Protein AF-A0A816HJ90-F1 (afdb_monomer)

Solvent-accessible surface area (backbone atoms only — not comparable to full-atom values): 6842 Å² total; per-residue (Å²): 134,90,74,70,50,72,50,72,45,97,83,76,44,80,47,73,50,71,81,79,84,54,66,70,62,54,48,50,60,51,47,60,64,55,50,59,77,73,53,69,59,94,80,76,65,78,58,89,47,51,41,59,65,42,47,74,70,60,66,25,78,50,75,45,79,45,76,78,52,97,92,40,76,42,84,45,68,47,78,59,67,50,96,68,54,76,91,33,49,48,77,50,77,55,98,91,40,82,46,78,46,80,59,134

pLDDT: mean 73.76, std 15.74, range [41.91, 93.0]

Radius of gyration: 23.58 Å; Cα contacts (8 Å, |Δi|>4): 97; chains: 1; bounding box: 62×27×44 Å

Secondary structure (DSSP, 8-state):
----EEEE-TTS-EEEE-----HHHHHHHHHHHHHTTTSPPTTSS--TTB-HHHHHTT-SS--EEEEEETTEEEEE----BSS--GGGEEEEEETTEEEEEE--

Foldseek 3Di:
DFDWDWDADPVRDIDIDGDDDDVVVVVVVVVVVVVVVVDDPVPPDDDPFFDCPCVVVVNFPDWDWDDPPPRDIDTDGDGDTHPADPVQWDWDADPNDIDIDGHD

Nearest PDB structures (foldseek):
  5l6l-assembly1_A  TM=4.526E-01  e=3.063E+00  Caulobacter vibrioides CB15
  3q9q-assembly2_B  TM=4.928E-01  e=5.808E+00  Homo sapiens
  4m5t-assembly3_A  TM=3.818E-01  e=9.804E+00  Homo sapiens

Mean predicted aligned error: 16.43 Å

Sequence (104 aa):
INQLTSYVTPNNILAIEVPIRNQEAEHRLTEDKKEDQCLAQFGHYCDPFFEYIGFLSGLDFQPHIVDEGNNQKQLEMSIGVKHYTPQKVKVSMKNNELIVQGEH

Structure (mmCIF, N/CA/C/O backbone):
data_AF-A0A816HJ90-F1
#
_entry.id   AF-A0A816HJ90-F1
#
loop_
_atom_site.group_PDB
_atom_site.id
_atom_site.type_symbol
_atom_site.label_atom_id
_atom_site.label_alt_id
_atom_site.label_comp_id
_atom_site.label_asym_id
_atom_site.label_entity_id
_atom_site.label_seq_id
_atom_site.pdbx_PDB_ins_code
_atom_site.Cartn_x
_atom_site.Cartn_y
_atom_site.Cartn_z
_atom_site.occupancy
_atom_site.B_iso_or_equiv
_atom_site.auth_seq_id
_atom_site.auth_comp_id
_atom_site.auth_asym_id
_atom_site.auth_atom_id
_atom_site.pdbx_PDB_model_num
ATOM 1 N N . ILE A 1 1 ? -38.324 9.337 -2.368 1.00 47.19 1 ILE A N 1
ATOM 2 C CA . ILE A 1 1 ? -39.460 9.193 -1.425 1.00 47.19 1 ILE A CA 1
ATOM 3 C C . ILE A 1 1 ? -38.852 8.907 -0.053 1.00 47.19 1 ILE A C 1
ATOM 5 O O . ILE A 1 1 ? -38.110 7.942 0.060 1.00 47.19 1 ILE A O 1
ATOM 9 N N . ASN A 1 2 ? -39.022 9.806 0.923 1.00 56.12 2 ASN A N 1
ATOM 10 C CA . ASN A 1 2 ? -38.460 9.670 2.274 1.00 56.12 2 ASN A CA 1
ATOM 11 C C . ASN A 1 2 ? -39.439 8.851 3.121 1.00 56.12 2 ASN A C 1
ATOM 13 O O . ASN A 1 2 ? -40.424 9.401 3.603 1.00 56.12 2 ASN A O 1
ATOM 17 N N . GLN A 1 3 ? -39.215 7.543 3.243 1.00 61.19 3 GLN A N 1
ATOM 18 C CA . GLN A 1 3 ? -40.001 6.713 4.155 1.00 61.19 3 GLN A CA 1
ATOM 19 C C . GLN A 1 3 ? -39.420 6.838 5.563 1.00 61.19 3 GLN A C 1
ATOM 21 O O . GLN A 1 3 ? -38.274 6.474 5.806 1.00 61.19 3 GLN A O 1
ATOM 26 N N . LEU A 1 4 ? -40.218 7.422 6.452 1.00 68.38 4 LEU A N 1
ATOM 27 C CA . LEU A 1 4 ? -39.993 7.476 7.889 1.00 68.38 4 LEU A CA 1
ATOM 28 C C . LEU A 1 4 ? -40.810 6.338 8.502 1.00 68.38 4 LEU A C 1
ATOM 30 O O . LEU A 1 4 ? -42.004 6.236 8.213 1.00 68.38 4 LEU A O 1
ATOM 34 N N . THR A 1 5 ? -40.184 5.498 9.319 1.00 81.19 5 THR A N 1
ATOM 35 C CA . THR A 1 5 ? -40.860 4.358 9.953 1.00 81.19 5 THR A CA 1
ATOM 36 C C . THR A 1 5 ? -40.914 4.589 11.453 1.00 81.19 5 THR A C 1
ATOM 38 O O . THR A 1 5 ? -39.9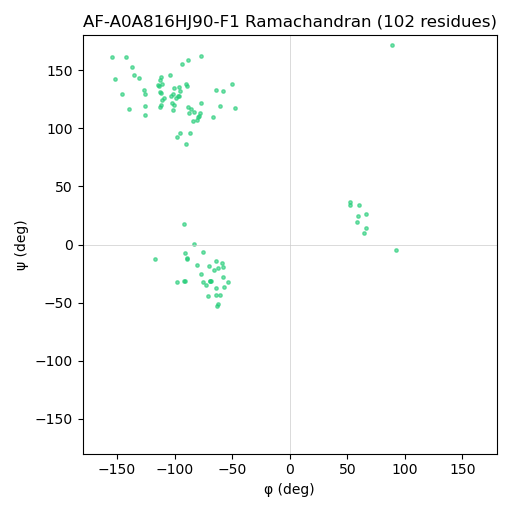28 5.012 12.051 1.00 81.19 5 THR A O 1
ATOM 41 N N . SER A 1 6 ? -42.055 4.320 12.084 1.00 83.94 6 SER A N 1
ATOM 42 C CA . SER A 1 6 ? -42.171 4.348 13.542 1.00 83.94 6 SER A CA 1
ATOM 43 C C . SER A 1 6 ? -42.933 3.137 14.068 1.00 83.94 6 SER A C 1
ATOM 45 O O . SER A 1 6 ? -43.844 2.627 13.416 1.00 83.94 6 SER A O 1
ATOM 47 N N . TYR A 1 7 ? -42.535 2.659 15.247 1.00 89.19 7 TYR A N 1
ATOM 48 C CA . TYR A 1 7 ? -43.166 1.536 15.941 1.00 89.19 7 TYR A CA 1
ATOM 49 C C . TYR A 1 7 ? -42.944 1.621 17.455 1.00 89.19 7 TYR A C 1
ATOM 51 O O . TYR A 1 7 ? -42.056 2.320 17.935 1.00 89.19 7 TYR A O 1
ATOM 59 N N . VAL A 1 8 ? -43.766 0.905 18.223 1.00 86.31 8 VAL A N 1
ATOM 60 C CA . VAL A 1 8 ? -43.659 0.831 19.687 1.00 86.31 8 VAL A CA 1
ATOM 61 C C . VAL A 1 8 ? -43.029 -0.505 20.068 1.00 86.31 8 VAL A C 1
ATOM 63 O O . VAL A 1 8 ? -43.477 -1.557 19.616 1.00 86.31 8 VAL A O 1
ATOM 66 N N . THR A 1 9 ? -41.973 -0.473 20.877 1.00 87.12 9 THR A N 1
ATOM 67 C CA . THR A 1 9 ? -41.282 -1.682 21.341 1.00 87.12 9 THR A CA 1
ATOM 68 C C . THR A 1 9 ? -42.067 -2.383 22.458 1.00 87.12 9 THR A C 1
ATOM 70 O O . THR A 1 9 ? -42.889 -1.747 23.123 1.00 87.12 9 THR A O 1
ATOM 73 N N . PRO A 1 10 ? -41.781 -3.666 22.756 1.00 91.62 10 PRO A N 1
ATOM 74 C CA . PRO A 1 10 ? -42.408 -4.380 23.876 1.00 91.62 10 PRO A CA 1
ATOM 75 C C . PRO A 1 10 ? -42.198 -3.730 25.254 1.00 91.62 10 PRO A C 1
ATOM 77 O O . PRO A 1 10 ? -42.964 -3.990 26.176 1.00 91.62 10 PRO A O 1
ATOM 80 N N . ASN A 1 11 ? -41.195 -2.857 25.390 1.00 89.81 11 ASN A N 1
ATOM 81 C CA . ASN A 1 11 ? -40.926 -2.094 26.612 1.00 89.81 11 ASN A CA 1
ATOM 82 C C . ASN A 1 11 ? -41.626 -0.720 26.619 1.00 89.81 11 ASN A C 1
ATOM 84 O O . ASN A 1 11 ? -41.239 0.160 27.383 1.00 89.81 11 ASN A O 1
ATOM 88 N N . ASN A 1 12 ? -42.637 -0.523 25.765 1.00 82.81 12 ASN A N 1
ATOM 89 C CA . ASN A 1 12 ? -43.407 0.716 25.616 1.00 82.81 12 ASN A CA 1
ATOM 90 C C . ASN A 1 12 ? -42.569 1.943 25.218 1.00 82.81 12 ASN A C 1
ATOM 92 O O . ASN A 1 12 ? -42.871 3.067 25.614 1.00 82.81 12 ASN A O 1
ATOM 96 N N . ILE A 1 13 ? -41.522 1.745 24.414 1.00 85.94 13 ILE A N 1
ATOM 97 C CA . ILE A 1 13 ? -40.713 2.843 23.868 1.00 85.94 13 ILE A CA 1
ATOM 98 C C . ILE A 1 13 ? -41.139 3.090 22.422 1.00 85.94 13 ILE A C 1
ATOM 100 O O . ILE A 1 13 ? -41.178 2.151 21.629 1.00 85.94 13 ILE A O 1
ATOM 104 N N . LEU A 1 14 ? -41.427 4.343 22.063 1.00 84.12 14 LEU A N 1
ATOM 105 C CA . LEU A 1 14 ? -41.652 4.738 20.673 1.00 84.12 14 LEU A CA 1
ATOM 106 C C . LEU A 1 14 ? -40.303 4.863 19.952 1.00 84.12 14 LEU A C 1
ATOM 108 O O . LEU A 1 14 ? -39.511 5.751 20.263 1.00 84.12 14 LEU A O 1
ATOM 112 N N . ALA A 1 15 ? -40.058 3.980 18.989 1.00 71.50 15 ALA A N 1
ATOM 113 C CA . ALA A 1 15 ? -38.916 4.036 18.090 1.00 71.50 15 ALA A CA 1
ATOM 114 C C . ALA A 1 15 ? -39.321 4.737 16.788 1.00 71.50 15 ALA A C 1
ATOM 116 O O . ALA A 1 15 ? -40.360 4.433 16.199 1.00 71.50 15 ALA A O 1
ATOM 117 N N . ILE A 1 16 ? -38.498 5.689 16.348 1.00 83.62 16 ILE A N 1
ATOM 118 C CA . ILE A 1 16 ? -38.659 6.401 15.079 1.00 83.62 16 ILE A CA 1
ATOM 119 C C . ILE A 1 16 ? -37.351 6.251 14.312 1.00 83.62 16 ILE A C 1
ATOM 121 O O . ILE A 1 16 ? -36.300 6.694 14.771 1.00 83.62 16 ILE A O 1
ATOM 125 N N . GLU A 1 17 ? -37.426 5.631 13.145 1.00 73.69 17 GLU A N 1
ATOM 126 C CA . GLU A 1 17 ? -36.297 5.415 12.254 1.00 73.69 17 GLU A CA 1
ATOM 127 C C . GLU A 1 17 ? -36.350 6.446 11.128 1.00 73.69 17 GLU A C 1
ATOM 129 O O . GLU A 1 17 ? -37.286 6.490 10.322 1.00 73.69 17 GLU A O 1
ATOM 134 N N . VAL A 1 18 ? -35.329 7.304 11.096 1.00 78.38 18 VAL A N 1
ATOM 135 C CA . VAL A 1 18 ? -35.173 8.348 10.084 1.00 78.38 18 VAL A CA 1
ATOM 136 C C . VAL A 1 18 ? -33.960 8.005 9.228 1.00 78.38 18 VAL A C 1
ATOM 138 O O . VAL A 1 18 ? -32.850 7.953 9.760 1.00 78.38 18 VAL A O 1
ATOM 141 N N . PRO A 1 19 ? -34.124 7.790 7.912 1.00 66.38 19 PRO A N 1
ATOM 142 C CA . PRO A 1 19 ? -32.985 7.562 7.039 1.00 66.38 19 PRO A CA 1
ATOM 143 C C . PRO A 1 19 ? -32.149 8.845 6.952 1.00 66.38 19 PRO A C 1
ATOM 145 O O . PRO A 1 19 ? -32.572 9.840 6.359 1.00 66.38 19 PRO A O 1
ATOM 148 N N . ILE A 1 20 ? -30.956 8.824 7.545 1.00 67.25 20 ILE A N 1
ATOM 149 C CA . ILE A 1 20 ? -29.985 9.913 7.433 1.00 67.25 20 ILE A CA 1
ATOM 150 C C . ILE A 1 20 ? -29.279 9.757 6.087 1.00 67.25 20 ILE A C 1
ATOM 152 O O . ILE A 1 20 ? -28.500 8.826 5.885 1.00 67.25 20 ILE A O 1
ATOM 156 N N . ARG A 1 21 ? -29.563 10.661 5.147 1.00 63.12 21 ARG A N 1
ATOM 157 C CA . ARG A 1 21 ? -28.821 10.726 3.884 1.00 63.12 21 ARG A CA 1
ATOM 158 C C . ARG A 1 21 ? -27.497 11.420 4.129 1.00 63.12 21 ARG A C 1
ATOM 160 O O . ARG A 1 21 ? -27.464 12.617 4.400 1.00 63.12 21 ARG A O 1
ATOM 167 N N . ASN A 1 22 ? -26.423 10.652 4.037 1.00 55.56 22 ASN A N 1
ATOM 168 C CA . ASN A 1 22 ? -25.075 11.153 4.201 1.00 55.56 22 ASN A CA 1
ATOM 169 C C . ASN A 1 22 ? -24.509 11.476 2.811 1.00 55.56 22 ASN A C 1
ATOM 171 O O . ASN A 1 22 ? -24.049 10.579 2.107 1.00 55.56 22 ASN A O 1
ATOM 175 N N . GLN A 1 23 ? -24.591 12.743 2.388 1.00 56.34 23 GLN A N 1
ATOM 176 C CA . GLN A 1 23 ? -24.106 13.170 1.065 1.00 56.34 23 GLN A CA 1
ATOM 177 C C . GLN A 1 23 ? -22.611 12.865 0.869 1.00 56.34 23 GLN A C 1
ATOM 179 O O . GLN A 1 23 ? -22.185 12.591 -0.248 1.00 56.34 23 GLN A O 1
ATOM 184 N N . GLU A 1 24 ? -21.828 12.823 1.950 1.00 53.56 24 GLU A N 1
ATOM 185 C CA . GLU A 1 24 ? -20.407 12.455 1.926 1.00 53.56 24 GLU A CA 1
ATOM 186 C C . GLU A 1 24 ? -20.181 10.964 1.614 1.00 53.56 24 GLU A C 1
ATOM 188 O O . GLU A 1 24 ? -19.203 10.613 0.957 1.00 53.56 24 GLU A O 1
ATOM 193 N N . ALA A 1 25 ? -21.101 10.078 2.017 1.00 53.97 25 ALA A N 1
ATOM 194 C CA . ALA A 1 25 ? -21.043 8.657 1.663 1.00 53.97 25 ALA A CA 1
ATOM 195 C C . ALA A 1 25 ? -21.456 8.414 0.200 1.00 53.97 25 ALA A C 1
ATOM 197 O O . ALA A 1 25 ? -20.918 7.523 -0.456 1.00 53.97 25 ALA A O 1
ATOM 198 N N . GLU A 1 26 ? -22.371 9.231 -0.332 1.00 49.81 26 GLU A N 1
ATOM 199 C CA . GLU A 1 26 ? -22.742 9.210 -1.753 1.00 49.81 26 GLU A CA 1
ATOM 200 C C . GLU A 1 26 ? -21.639 9.813 -2.643 1.00 49.81 26 GLU A C 1
ATOM 202 O O . GLU A 1 26 ? -21.394 9.295 -3.733 1.00 49.81 26 GLU A O 1
ATOM 207 N N . HIS A 1 27 ? -20.911 10.838 -2.175 1.00 47.28 27 HIS A N 1
ATOM 208 C CA . HIS A 1 27 ? -19.748 11.384 -2.888 1.00 47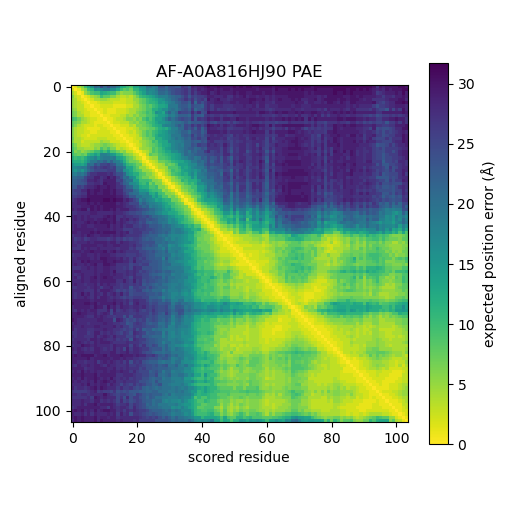.28 27 HIS A CA 1
ATOM 209 C C . HIS A 1 27 ? -18.613 10.358 -3.007 1.00 47.28 27 HIS A C 1
ATOM 211 O O . HIS A 1 27 ? -18.101 10.166 -4.107 1.00 47.28 27 HIS A O 1
ATOM 217 N N . ARG A 1 28 ? -18.307 9.615 -1.932 1.00 48.72 28 ARG A N 1
ATOM 218 C CA . ARG A 1 28 ? -17.302 8.533 -1.958 1.00 48.72 28 ARG A CA 1
ATOM 219 C C . ARG A 1 28 ? -17.656 7.423 -2.951 1.00 48.72 28 ARG A C 1
ATOM 221 O O . ARG A 1 28 ? -16.830 7.050 -3.767 1.00 48.72 28 ARG A O 1
ATOM 228 N N . LEU A 1 29 ? -18.918 6.988 -2.989 1.00 46.44 29 LEU A N 1
ATOM 229 C CA . LEU A 1 29 ? -19.393 5.994 -3.968 1.00 46.44 29 LEU A CA 1
ATOM 230 C C . LEU A 1 29 ? -19.365 6.488 -5.426 1.00 46.44 29 LEU A C 1
ATOM 232 O O . LEU A 1 29 ? -19.394 5.674 -6.353 1.00 46.44 29 LEU A O 1
ATOM 236 N N . THR A 1 30 ? -19.378 7.805 -5.642 1.00 45.66 30 THR A N 1
ATOM 237 C CA . THR A 1 30 ? -19.364 8.406 -6.984 1.00 45.66 30 THR A CA 1
ATOM 238 C C . THR A 1 30 ? -17.935 8.688 -7.459 1.00 45.66 30 THR A C 1
ATOM 240 O O . THR A 1 30 ? -17.673 8.577 -8.656 1.00 45.66 30 THR A O 1
ATOM 243 N N . GLU A 1 31 ? -17.015 8.995 -6.542 1.00 47.19 31 GLU A N 1
ATOM 244 C CA . GLU A 1 31 ? -15.571 9.089 -6.798 1.00 47.19 31 GLU A CA 1
ATOM 245 C C . GLU A 1 31 ? -14.958 7.702 -7.031 1.00 47.19 31 GLU A C 1
ATOM 247 O O . GLU A 1 31 ? -14.323 7.522 -8.068 1.00 47.19 31 GLU A O 1
ATOM 252 N N . ASP A 1 32 ? -15.302 6.690 -6.222 1.00 43.31 32 ASP A N 1
ATOM 253 C CA . ASP A 1 32 ? -14.872 5.294 -6.437 1.00 43.31 32 ASP A CA 1
ATOM 254 C C . ASP A 1 32 ? -15.289 4.772 -7.829 1.00 43.31 32 ASP A C 1
ATOM 256 O O . ASP A 1 32 ? -14.540 4.070 -8.502 1.00 43.31 32 ASP A O 1
ATOM 260 N N . LYS A 1 33 ? -16.469 5.170 -8.329 1.00 44.44 33 LYS A N 1
ATOM 261 C CA . LYS A 1 33 ? -16.955 4.773 -9.667 1.00 44.44 33 LYS A CA 1
ATOM 262 C C . LYS A 1 33 ? -16.369 5.577 -10.830 1.00 44.44 33 LYS A C 1
ATOM 264 O O . LYS A 1 33 ? -16.516 5.152 -11.979 1.00 44.44 33 LYS A O 1
ATOM 269 N N . LYS A 1 34 ? -15.777 6.749 -10.579 1.00 43.97 34 LYS A N 1
ATOM 270 C CA . LYS A 1 34 ? -15.134 7.574 -11.617 1.00 43.97 34 LYS A CA 1
ATOM 271 C C . LYS A 1 34 ? -13.624 7.366 -11.673 1.00 43.97 34 LYS A C 1
ATOM 273 O O . LYS A 1 34 ? -13.072 7.443 -12.768 1.00 43.97 34 LYS A O 1
ATOM 278 N N . GLU A 1 35 ? -12.974 7.076 -10.549 1.00 41.91 35 GLU A N 1
ATOM 279 C CA . GLU A 1 35 ? -11.556 6.704 -10.524 1.00 41.91 35 GLU A CA 1
ATOM 280 C C . GLU A 1 35 ? -11.322 5.326 -11.163 1.00 41.91 35 GLU A C 1
ATOM 282 O O . GLU A 1 35 ? -10.341 5.151 -11.884 1.00 41.91 35 GLU A O 1
ATOM 287 N N . ASP A 1 36 ? -12.290 4.408 -11.071 1.00 43.75 36 ASP A N 1
ATOM 288 C CA . ASP A 1 36 ? -12.254 3.087 -11.724 1.00 43.75 36 ASP A CA 1
ATOM 289 C C . ASP A 1 36 ? -12.113 3.120 -13.262 1.00 43.75 36 ASP A C 1
ATOM 291 O O . ASP A 1 36 ? -11.780 2.109 -13.877 1.00 43.75 36 ASP A O 1
ATOM 295 N N . GLN A 1 37 ? -12.358 4.259 -13.924 1.00 43.50 37 GLN A N 1
ATOM 296 C CA . GLN A 1 37 ? -12.216 4.365 -15.386 1.00 43.50 37 GLN A CA 1
ATOM 297 C C . GLN A 1 37 ? -10.810 4.777 -15.846 1.00 43.50 37 GLN A C 1
ATOM 299 O O . GLN A 1 37 ? -10.505 4.656 -17.033 1.00 43.50 37 GLN A O 1
ATOM 304 N N . CYS A 1 38 ? -9.949 5.225 -14.927 1.00 45.22 38 CYS A N 1
ATOM 305 C CA . CYS A 1 38 ? -8.550 5.570 -15.205 1.00 45.22 38 CYS A CA 1
ATOM 306 C C . CYS A 1 38 ? -7.549 4.687 -14.447 1.00 45.22 38 CYS A C 1
ATOM 308 O O . CYS A 1 38 ? -6.360 4.703 -14.768 1.00 45.22 38 CYS A O 1
ATOM 310 N N . LEU A 1 39 ? -8.003 3.912 -13.461 1.00 46.00 39 LEU A N 1
ATOM 311 C CA . LEU A 1 39 ? -7.170 2.941 -12.767 1.00 46.00 39 LEU A CA 1
ATOM 312 C C . LEU A 1 39 ? -7.077 1.670 -13.617 1.00 46.00 39 LEU A C 1
ATOM 314 O O . LEU A 1 39 ? -8.032 0.910 -13.761 1.00 46.00 39 LEU A O 1
ATOM 318 N N . ALA A 1 40 ? -5.910 1.441 -14.221 1.00 50.25 40 ALA A N 1
ATOM 319 C CA . ALA A 1 40 ? -5.631 0.162 -14.856 1.00 50.25 40 ALA A CA 1
ATOM 320 C C . ALA A 1 40 ? -5.766 -0.951 -13.804 1.00 50.25 40 ALA A C 1
ATOM 322 O O . ALA A 1 40 ? -5.208 -0.837 -12.711 1.00 50.25 40 ALA A O 1
ATOM 323 N N . GLN A 1 41 ? -6.487 -2.029 -14.136 1.00 51.38 41 GLN A N 1
ATOM 324 C CA . GLN A 1 41 ? -6.533 -3.219 -13.286 1.00 51.38 41 GLN A CA 1
ATOM 325 C C . GLN A 1 41 ? -5.110 -3.644 -12.921 1.00 51.38 41 GLN A C 1
ATOM 327 O O . GLN A 1 41 ? -4.207 -3.622 -13.760 1.00 51.38 41 GLN A O 1
ATOM 332 N N . PHE A 1 42 ? -4.914 -4.019 -11.659 1.00 51.47 42 PHE A N 1
ATOM 333 C CA . PHE A 1 42 ? -3.625 -4.440 -11.132 1.00 51.47 42 PHE A CA 1
ATOM 334 C C . PHE A 1 42 ? -2.952 -5.469 -12.070 1.00 51.47 42 PHE A C 1
ATOM 336 O O . PHE A 1 42 ? -3.508 -6.535 -12.323 1.00 51.47 42 PHE A O 1
ATOM 343 N N . GLY A 1 43 ? -1.781 -5.130 -12.630 1.00 51.75 43 GLY A N 1
ATOM 344 C CA . GLY A 1 43 ? -1.046 -5.968 -13.594 1.00 51.75 43 GLY A CA 1
ATOM 345 C C . GLY A 1 43 ? -1.330 -5.716 -15.087 1.00 51.75 43 GLY A C 1
ATOM 346 O O . GLY A 1 43 ? -0.649 -6.299 -15.924 1.00 51.75 43 GLY A O 1
ATOM 347 N N . HIS A 1 44 ? -2.273 -4.837 -15.451 1.00 53.34 44 HIS A N 1
ATOM 348 C CA . HIS A 1 44 ? -2.513 -4.448 -16.854 1.00 53.34 44 HIS A CA 1
ATOM 349 C C . HIS A 1 44 ? -1.472 -3.461 -17.399 1.00 53.34 44 HIS A 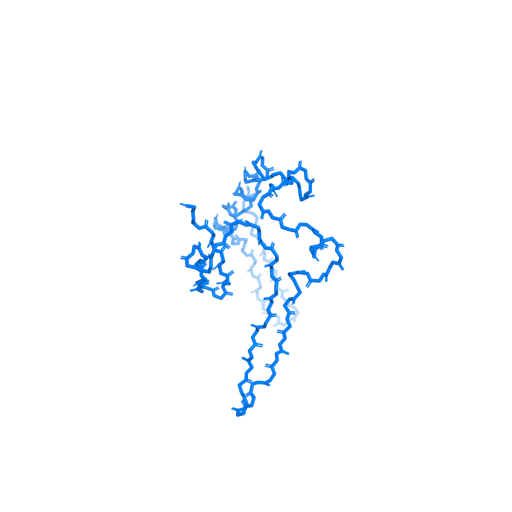C 1
ATOM 351 O O . HIS A 1 44 ? -1.248 -3.406 -18.607 1.00 53.34 44 HIS A O 1
ATOM 357 N N . TYR A 1 45 ? -0.834 -2.687 -16.520 1.00 63.31 45 TYR A N 1
ATOM 358 C CA . TYR A 1 45 ? 0.290 -1.823 -16.858 1.00 63.31 45 TYR A CA 1
ATOM 359 C C . TYR A 1 45 ? 1.457 -2.153 -15.933 1.00 63.31 45 TYR A C 1
ATOM 361 O O . TYR A 1 45 ? 1.390 -1.922 -14.725 1.00 63.31 45 TYR A O 1
ATOM 369 N N . CYS A 1 46 ? 2.510 -2.734 -16.505 1.00 66.56 46 CYS A N 1
ATOM 370 C CA . CYS A 1 46 ? 3.769 -2.924 -15.805 1.00 66.56 46 CYS A CA 1
ATOM 371 C C . CYS A 1 46 ? 4.581 -1.635 -15.914 1.00 66.56 46 CYS A C 1
ATOM 373 O O . CYS A 1 46 ? 5.115 -1.332 -16.981 1.00 66.56 46 CYS A O 1
ATOM 375 N N . ASP A 1 47 ? 4.676 -0.887 -14.819 1.00 72.19 47 ASP A N 1
ATOM 376 C CA . ASP A 1 47 ? 5.580 0.248 -14.719 1.00 72.19 47 ASP A CA 1
ATOM 377 C C . ASP A 1 47 ? 7.031 -0.244 -14.905 1.00 72.19 47 ASP A C 1
ATOM 379 O O . ASP A 1 47 ? 7.509 -1.073 -14.126 1.00 72.19 47 ASP A O 1
ATOM 383 N N . PRO A 1 48 ? 7.764 0.230 -15.928 1.00 76.69 48 PRO A N 1
ATOM 384 C CA . PRO A 1 48 ? 9.121 -0.241 -16.197 1.00 76.69 48 PRO A CA 1
ATOM 385 C C . PRO A 1 48 ? 10.113 0.057 -15.059 1.00 76.69 48 PRO A C 1
ATOM 387 O O . PRO A 1 48 ? 11.159 -0.593 -14.978 1.00 76.69 48 PRO A O 1
ATOM 390 N N . PHE A 1 49 ? 9.801 1.012 -14.180 1.00 76.69 49 PHE A N 1
ATOM 391 C CA . PHE A 1 49 ? 10.627 1.393 -13.038 1.00 76.69 49 PHE A CA 1
ATOM 392 C C . PHE A 1 49 ? 10.314 0.585 -11.776 1.00 76.69 49 PHE A C 1
ATOM 394 O O . PHE A 1 49 ? 11.094 0.610 -10.824 1.00 76.69 49 PHE A O 1
ATOM 401 N N . PHE A 1 50 ? 9.214 -0.164 -11.756 1.00 76.00 50 PHE A N 1
ATOM 402 C CA . PHE A 1 50 ? 8.829 -0.977 -10.611 1.00 76.00 50 PHE A CA 1
ATOM 403 C C . PHE A 1 50 ? 9.407 -2.398 -10.697 1.00 76.00 50 PHE A C 1
ATOM 405 O O . PHE A 1 50 ? 9.428 -3.033 -11.758 1.00 76.00 50 PHE A O 1
ATOM 412 N N . GLU A 1 51 ? 9.893 -2.933 -9.574 1.00 79.38 51 GLU A N 1
ATOM 413 C CA . GLU A 1 51 ? 10.419 -4.295 -9.522 1.00 79.38 51 GLU A CA 1
ATOM 414 C C . GLU A 1 51 ? 9.325 -5.307 -9.179 1.00 79.38 51 GLU A C 1
ATOM 416 O O . GLU A 1 51 ? 9.135 -5.726 -8.044 1.00 79.38 51 GLU A O 1
ATOM 421 N N . TYR A 1 52 ? 8.626 -5.774 -10.213 1.00 78.31 52 TYR A N 1
ATOM 422 C CA . TYR A 1 52 ? 7.546 -6.748 -10.044 1.00 78.31 52 TYR A CA 1
ATOM 423 C C . TYR A 1 52 ? 7.984 -8.110 -9.493 1.00 78.31 52 TYR A C 1
ATOM 425 O O . TYR A 1 52 ? 7.121 -8.880 -9.092 1.00 78.31 52 TYR A O 1
ATOM 433 N N . ILE A 1 53 ? 9.278 -8.448 -9.472 1.00 80.50 53 ILE A N 1
ATOM 434 C CA . ILE A 1 53 ? 9.733 -9.765 -8.996 1.00 80.50 53 ILE A CA 1
ATOM 435 C C . ILE A 1 53 ? 9.385 -9.940 -7.517 1.00 80.50 53 ILE A C 1
ATOM 437 O O . ILE A 1 53 ? 8.714 -10.914 -7.180 1.00 80.50 53 ILE A O 1
ATOM 441 N N . GLY A 1 54 ? 9.782 -8.985 -6.668 1.00 73.50 54 GLY A N 1
ATOM 442 C CA . GLY A 1 54 ? 9.495 -9.020 -5.233 1.00 73.50 54 GLY A CA 1
ATOM 443 C C . GLY A 1 54 ? 7.997 -8.943 -4.952 1.00 73.50 54 GLY A C 1
ATOM 444 O O . GLY A 1 54 ? 7.484 -9.673 -4.103 1.00 73.50 54 GLY A O 1
ATOM 445 N N . PHE A 1 55 ? 7.268 -8.152 -5.741 1.00 74.56 55 PHE A N 1
ATOM 446 C CA . PHE A 1 55 ? 5.812 -8.083 -5.669 1.00 74.56 55 PHE A CA 1
ATOM 447 C C . PHE A 1 55 ? 5.132 -9.427 -5.999 1.00 74.56 55 PHE A C 1
ATOM 449 O O . PHE A 1 55 ? 4.309 -9.915 -5.229 1.00 74.56 55 PHE A O 1
ATOM 456 N N . LEU A 1 56 ? 5.476 -10.056 -7.128 1.00 76.62 56 LEU A N 1
ATOM 457 C CA . LEU A 1 56 ? 4.860 -11.308 -7.592 1.00 76.62 56 LEU A CA 1
ATOM 458 C C . LEU A 1 56 ? 5.213 -12.500 -6.699 1.00 76.62 56 LEU A C 1
ATOM 460 O O . LEU A 1 56 ? 4.400 -13.409 -6.543 1.00 76.62 56 LEU A O 1
ATOM 464 N N . SER A 1 57 ? 6.407 -12.499 -6.101 1.00 78.50 57 SER A N 1
ATOM 465 C CA . SER A 1 57 ? 6.790 -13.496 -5.099 1.00 78.50 57 SER A CA 1
ATOM 466 C C . SER A 1 57 ? 6.143 -13.255 -3.733 1.00 78.50 57 SER A C 1
ATOM 468 O O . SER A 1 57 ? 6.315 -14.077 -2.836 1.00 78.50 57 SER A O 1
ATOM 470 N N . GLY A 1 58 ? 5.437 -12.133 -3.556 1.00 73.69 58 GLY A N 1
ATOM 471 C CA . GLY A 1 58 ? 4.869 -11.719 -2.279 1.00 73.69 58 GLY A CA 1
ATOM 472 C C . GLY A 1 58 ? 5.930 -11.376 -1.236 1.00 73.69 58 GLY A C 1
ATOM 473 O O . GLY A 1 58 ? 5.678 -11.549 -0.058 1.00 73.69 58 GLY A O 1
ATOM 474 N N . LEU A 1 59 ? 7.126 -10.957 -1.641 1.00 76.12 59 LEU A N 1
ATOM 475 C CA . LEU A 1 59 ? 8.175 -10.511 -0.719 1.00 76.12 59 LEU A CA 1
ATOM 476 C C . LEU A 1 59 ? 8.100 -8.997 -0.475 1.00 76.12 59 LEU A C 1
ATOM 478 O O . LEU A 1 59 ? 8.403 -8.539 0.623 1.00 76.12 59 LEU A O 1
ATOM 482 N N . ASP A 1 60 ? 7.645 -8.236 -1.471 1.00 77.19 60 ASP A N 1
ATOM 483 C CA . ASP A 1 60 ? 7.389 -6.802 -1.338 1.00 77.19 60 ASP A CA 1
ATOM 484 C C . ASP A 1 60 ? 5.959 -6.533 -0.845 1.00 77.19 60 ASP A C 1
ATOM 486 O O . ASP A 1 60 ? 5.062 -7.362 -1.002 1.00 77.19 60 ASP A O 1
ATOM 490 N N . PHE A 1 61 ? 5.733 -5.346 -0.270 1.00 77.75 61 PHE A N 1
ATOM 491 C CA . PHE A 1 61 ? 4.431 -4.901 0.263 1.00 77.75 61 PHE A CA 1
ATOM 492 C C . PHE A 1 61 ? 3.850 -5.797 1.362 1.00 77.75 61 PHE A C 1
ATOM 494 O O . PHE A 1 61 ? 2.642 -5.799 1.598 1.00 77.75 61 PHE A O 1
ATOM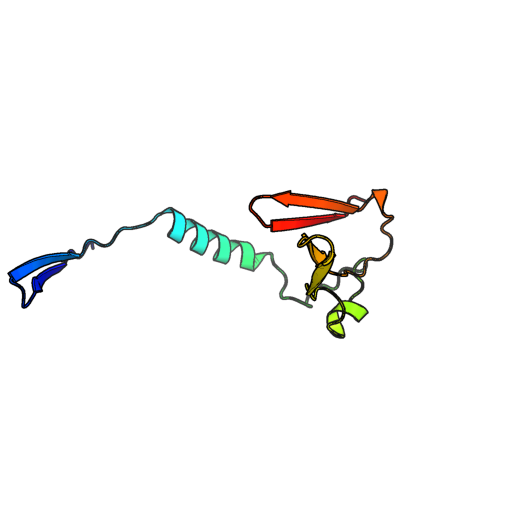 501 N N . GLN A 1 62 ? 4.708 -6.529 2.072 1.00 82.75 62 GLN A N 1
ATOM 502 C CA . GLN A 1 62 ? 4.333 -7.239 3.289 1.00 82.75 62 GLN A CA 1
ATOM 503 C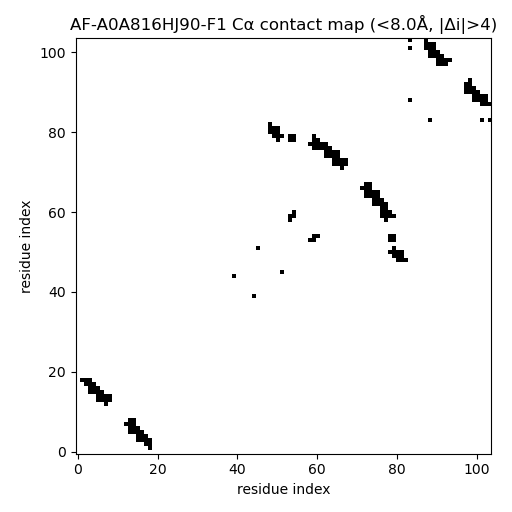 C . GLN A 1 62 ? 4.723 -6.410 4.517 1.00 82.75 62 GLN A C 1
ATOM 505 O O . GLN A 1 62 ? 5.864 -6.496 4.981 1.00 82.75 62 GLN A O 1
ATOM 510 N N . PRO A 1 63 ? 3.806 -5.576 5.045 1.00 85.50 63 PRO A N 1
ATOM 511 C CA . PRO A 1 63 ? 4.052 -4.880 6.292 1.00 85.50 63 PRO A CA 1
ATOM 512 C C . PRO A 1 63 ? 4.180 -5.890 7.430 1.00 85.50 63 PRO A C 1
ATOM 514 O O . PRO A 1 63 ? 3.330 -6.767 7.595 1.00 85.50 63 PRO A O 1
ATOM 517 N N . HIS A 1 64 ? 5.202 -5.732 8.258 1.00 89.06 64 HIS A N 1
ATOM 518 C CA . HIS A 1 64 ? 5.333 -6.480 9.498 1.00 89.06 64 HIS A CA 1
ATOM 519 C C . HIS A 1 64 ? 5.780 -5.560 10.631 1.00 89.06 64 HIS A C 1
ATOM 521 O O . HIS A 1 64 ? 6.378 -4.508 10.412 1.00 89.06 64 HIS A O 1
ATOM 527 N N . ILE A 1 65 ? 5.416 -5.934 11.855 1.00 90.00 65 ILE A N 1
ATOM 528 C CA . ILE A 1 65 ? 5.757 -5.171 13.051 1.00 90.00 65 ILE A CA 1
ATOM 529 C C . ILE A 1 65 ? 6.971 -5.820 13.705 1.00 90.00 65 ILE A C 1
ATOM 531 O O . ILE A 1 65 ? 6.939 -7.012 14.008 1.00 90.00 65 ILE A O 1
ATOM 535 N N . VAL A 1 66 ? 8.005 -5.025 13.947 1.00 92.06 66 VAL A N 1
ATOM 536 C CA . VAL A 1 66 ? 9.213 -5.406 14.685 1.00 92.06 66 VAL A CA 1
ATOM 537 C C . VAL A 1 66 ? 9.272 -4.664 16.015 1.00 92.06 66 VAL A C 1
ATOM 539 O O . VAL A 1 66 ? 8.866 -3.505 16.121 1.00 92.06 66 VAL A O 1
ATOM 542 N N . ASP A 1 67 ? 9.772 -5.349 17.041 1.00 93.00 67 ASP A N 1
ATOM 543 C CA . ASP A 1 67 ? 10.025 -4.759 18.352 1.00 93.00 67 ASP A CA 1
ATOM 544 C C . ASP A 1 67 ? 11.435 -4.144 18.360 1.00 93.00 67 ASP A C 1
ATOM 546 O O . ASP A 1 67 ? 12.434 -4.859 18.297 1.00 93.00 67 ASP A O 1
ATOM 550 N N . GLU A 1 68 ? 11.525 -2.816 18.466 1.00 88.44 68 GLU A N 1
ATOM 551 C CA . GLU A 1 68 ? 12.798 -2.067 18.429 1.00 88.44 68 GLU A CA 1
ATOM 552 C C . GLU A 1 68 ? 13.505 -2.022 19.806 1.00 88.44 68 GLU A C 1
ATOM 554 O O . GLU A 1 68 ? 14.579 -1.442 19.972 1.00 88.44 68 GLU A O 1
ATOM 559 N N . GLY A 1 69 ? 12.903 -2.652 20.822 1.00 85.38 69 GLY A N 1
ATOM 560 C CA . GLY A 1 69 ? 13.276 -2.512 22.231 1.00 85.38 69 GLY A CA 1
ATOM 561 C C . GLY A 1 69 ? 12.533 -1.360 22.918 1.00 85.38 69 GLY A C 1
ATOM 562 O O . GLY A 1 69 ? 11.799 -0.603 22.293 1.00 85.38 69 GLY A O 1
ATOM 563 N N . ASN A 1 70 ? 12.654 -1.244 24.247 1.00 87.69 70 ASN A N 1
ATOM 564 C CA . ASN A 1 70 ? 12.003 -0.184 25.043 1.00 87.69 70 ASN A CA 1
ATOM 565 C C . ASN A 1 70 ? 10.478 -0.030 24.817 1.00 87.69 70 ASN A C 1
ATOM 567 O O . ASN A 1 70 ? 9.949 1.077 24.895 1.00 87.69 70 ASN A O 1
ATOM 571 N N . ASN A 1 71 ? 9.763 -1.133 24.55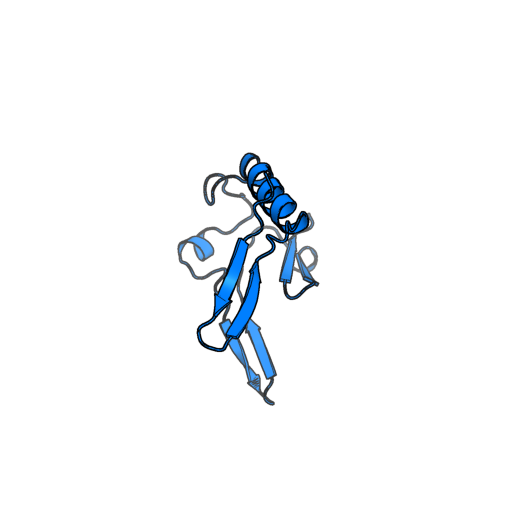5 1.00 88.62 71 ASN A N 1
ATOM 572 C CA . ASN A 1 71 ? 8.331 -1.152 24.208 1.00 88.62 71 ASN A CA 1
ATOM 573 C C . ASN A 1 71 ? 7.962 -0.332 22.953 1.00 88.62 71 ASN A C 1
ATOM 575 O O . ASN A 1 71 ? 6.793 0.023 22.777 1.00 88.62 71 ASN A O 1
ATOM 579 N N . GLN A 1 72 ? 8.927 -0.029 22.084 1.00 92.31 72 GLN A N 1
ATOM 580 C CA . GLN A 1 72 ? 8.678 0.605 20.795 1.00 92.31 72 GLN A CA 1
ATOM 581 C C . GLN A 1 72 ? 8.425 -0.454 19.723 1.00 92.31 72 GLN A C 1
ATOM 583 O O . GLN A 1 72 ? 9.103 -1.479 19.658 1.00 92.31 72 GLN A O 1
ATOM 588 N N . LYS A 1 73 ? 7.412 -0.190 18.897 1.00 89.56 73 LYS A N 1
ATOM 589 C CA . LYS A 1 73 ? 7.034 -1.010 17.749 1.00 89.56 73 LYS A CA 1
ATOM 590 C C . LYS A 1 73 ? 7.300 -0.220 16.484 1.00 89.56 73 LYS A C 1
ATOM 592 O O . LYS A 1 73 ? 6.845 0.919 16.376 1.00 89.56 73 LYS A O 1
ATOM 597 N N . GLN A 1 74 ? 7.965 -0.847 15.531 1.00 89.62 74 GLN A N 1
ATOM 598 C CA . GLN A 1 74 ? 8.249 -0.277 14.227 1.00 89.62 74 GLN A CA 1
ATOM 599 C C . GLN A 1 74 ? 7.505 -1.069 13.152 1.00 89.62 74 GLN A C 1
ATOM 601 O O . GLN A 1 74 ? 7.433 -2.295 13.198 1.00 89.62 74 GLN A O 1
ATOM 606 N N . LEU A 1 75 ? 6.915 -0.352 12.199 1.00 86.00 75 LEU A N 1
ATOM 607 C CA . LEU A 1 75 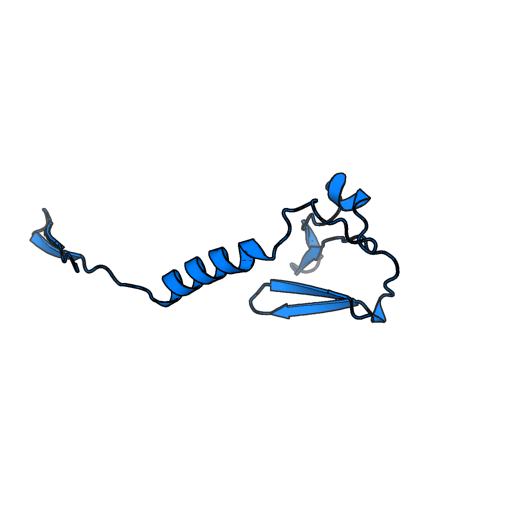? 6.354 -0.933 10.986 1.00 86.00 75 LEU A CA 1
ATOM 608 C C . LEU A 1 75 ? 7.458 -1.005 9.930 1.00 86.00 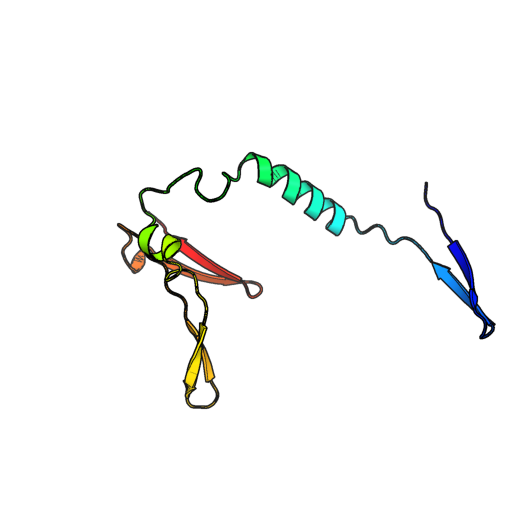75 LEU A C 1
ATOM 610 O O . LEU A 1 75 ? 7.967 0.032 9.508 1.00 86.00 75 LEU A O 1
ATOM 614 N N . GLU A 1 76 ? 7.790 -2.212 9.487 1.00 88.19 76 GLU A N 1
ATOM 615 C CA . GLU A 1 76 ? 8.732 -2.454 8.399 1.00 88.19 76 GLU A CA 1
ATOM 616 C C . GLU A 1 76 ? 8.017 -2.993 7.163 1.00 88.19 76 GLU A C 1
ATOM 618 O O . GLU A 1 76 ? 7.121 -3.833 7.238 1.00 88.19 76 GLU A O 1
ATOM 623 N N . MET A 1 77 ? 8.419 -2.483 6.002 1.00 86.50 77 MET A N 1
ATOM 624 C CA . MET A 1 77 ? 7.918 -2.895 4.696 1.00 86.50 77 MET A CA 1
ATOM 625 C C . MET A 1 77 ? 9.009 -2.656 3.655 1.00 86.50 77 MET A C 1
ATOM 627 O O . MET A 1 77 ? 9.719 -1.650 3.709 1.00 86.50 77 MET A O 1
ATOM 631 N N . SER A 1 78 ? 9.123 -3.566 2.692 1.00 85.62 78 SER A N 1
ATOM 632 C CA . SER A 1 78 ? 10.066 -3.460 1.578 1.00 85.62 78 SER A CA 1
ATOM 633 C C . SER A 1 78 ? 9.330 -3.259 0.256 1.00 85.62 78 SER A C 1
ATOM 635 O O . SER A 1 78 ? 8.247 -3.808 0.043 1.00 85.62 78 SER A O 1
ATOM 637 N N . ILE A 1 79 ? 9.913 -2.422 -0.604 1.00 82.56 79 ILE A N 1
ATOM 638 C CA . ILE A 1 79 ? 9.415 -2.115 -1.945 1.00 82.56 79 ILE A CA 1
ATOM 639 C C . ILE A 1 79 ? 10.624 -2.044 -2.884 1.00 82.56 79 ILE A C 1
ATOM 641 O O . ILE A 1 79 ? 11.481 -1.172 -2.716 1.00 82.56 79 ILE A O 1
ATOM 645 N N . GLY A 1 80 ? 10.689 -2.935 -3.874 1.00 83.00 80 GLY A N 1
ATOM 646 C CA . GLY A 1 80 ? 11.699 -2.887 -4.926 1.00 83.00 80 GLY A CA 1
ATOM 647 C C . GLY A 1 80 ? 11.388 -1.821 -5.984 1.00 83.00 80 GLY A C 1
ATOM 648 O O . GLY A 1 80 ? 10.349 -1.858 -6.647 1.00 83.00 80 GLY A O 1
ATOM 649 N N . VAL A 1 81 ? 12.306 -0.872 -6.179 1.00 83.19 81 VAL A N 1
ATOM 650 C CA . VAL A 1 81 ? 12.223 0.159 -7.229 1.00 83.19 81 VAL A CA 1
ATOM 651 C C . VAL A 1 81 ? 13.535 0.252 -8.000 1.00 83.19 81 VAL A C 1
ATOM 653 O O . VAL A 1 81 ? 14.622 0.142 -7.433 1.00 83.19 81 VAL A O 1
ATOM 656 N N . LYS A 1 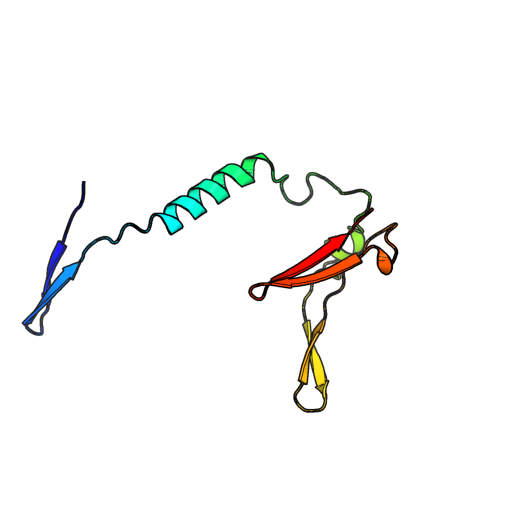82 ? 13.449 0.485 -9.310 1.00 83.12 82 LYS A N 1
ATOM 657 C CA . LYS A 1 82 ? 14.600 0.615 -10.209 1.00 83.12 82 LYS A CA 1
ATOM 658 C C . LYS A 1 82 ? 14.828 2.073 -10.566 1.00 83.12 82 LYS A C 1
ATOM 660 O O . LYS A 1 82 ? 13.888 2.833 -10.744 1.00 83.12 82 LYS A O 1
ATOM 665 N N . HIS A 1 83 ? 16.093 2.449 -10.735 1.00 83.69 83 HIS A N 1
ATOM 666 C CA . HIS A 1 83 ? 16.502 3.776 -11.221 1.00 83.69 83 HIS A CA 1
ATOM 667 C C . HIS A 1 83 ? 16.145 4.971 -10.313 1.00 83.69 83 HIS A C 1
ATOM 669 O O . HIS A 1 83 ? 16.377 6.117 -10.698 1.00 83.69 83 HIS A O 1
ATOM 675 N N . TYR A 1 84 ? 15.692 4.719 -9.083 1.00 81.75 84 TYR A N 1
ATOM 676 C CA . TYR A 1 84 ? 15.555 5.730 -8.037 1.00 81.75 84 TYR A CA 1
ATOM 677 C C . TYR A 1 84 ? 16.778 5.721 -7.122 1.00 81.75 84 TYR A C 1
ATOM 679 O O . TYR A 1 84 ? 17.253 4.667 -6.701 1.00 81.75 84 TYR A O 1
ATOM 687 N N . THR A 1 85 ? 17.288 6.905 -6.790 1.00 85.38 85 THR A N 1
ATOM 688 C CA . THR A 1 85 ? 18.247 7.066 -5.692 1.00 85.38 85 THR A CA 1
ATOM 689 C C . THR A 1 85 ? 17.491 7.419 -4.410 1.00 85.38 85 THR A C 1
ATOM 691 O O . THR A 1 85 ? 16.406 7.995 -4.496 1.00 85.38 85 THR A O 1
ATOM 694 N N . PRO A 1 86 ? 18.034 7.146 -3.210 1.00 84.44 86 PRO A N 1
ATOM 695 C CA . PRO A 1 86 ? 17.326 7.427 -1.958 1.00 84.44 86 PRO A CA 1
ATOM 696 C C . PRO A 1 86 ? 16.844 8.878 -1.820 1.00 84.44 86 PRO A C 1
ATOM 698 O O . PRO A 1 86 ? 15.784 9.123 -1.265 1.00 84.44 86 PRO A O 1
ATOM 701 N N . GLN A 1 87 ? 17.578 9.847 -2.377 1.00 87.50 87 GLN A N 1
ATOM 702 C CA . GLN A 1 87 ? 17.220 11.272 -2.328 1.00 87.50 87 GLN A CA 1
ATOM 703 C C . GLN A 1 87 ? 15.992 11.624 -3.179 1.00 87.50 87 GLN A C 1
ATOM 705 O O . GLN A 1 87 ? 15.401 12.680 -2.985 1.00 87.50 87 GLN A O 1
ATOM 710 N N . LYS A 1 88 ? 15.636 10.758 -4.132 1.00 86.81 88 LYS A N 1
ATOM 711 C CA . LYS A 1 88 ? 14.471 10.893 -5.012 1.00 86.81 88 LYS A CA 1
ATOM 712 C C . LYS A 1 88 ? 13.222 10.223 -4.448 1.00 86.81 88 LYS A C 1
ATOM 714 O O . LYS A 1 88 ? 12.148 10.344 -5.028 1.00 86.81 88 LYS A O 1
ATOM 719 N N . VAL A 1 89 ? 13.361 9.498 -3.340 1.00 85.81 89 VAL A N 1
ATOM 720 C CA . VAL A 1 89 ? 12.252 8.829 -2.667 1.00 85.81 89 VAL A CA 1
ATOM 721 C C . VAL A 1 89 ? 11.864 9.655 -1.454 1.00 85.81 89 VAL A C 1
ATOM 723 O O . VAL A 1 89 ? 12.664 9.894 -0.551 1.00 85.81 89 VAL A O 1
ATOM 726 N N . LYS A 1 90 ? 10.608 10.080 -1.424 1.00 89.06 90 LYS A N 1
ATOM 727 C CA . LYS A 1 90 ? 10.025 10.823 -0.319 1.00 89.06 90 LYS A CA 1
ATOM 728 C C . LYS A 1 90 ? 9.030 9.939 0.408 1.00 89.06 90 LYS A C 1
ATOM 730 O O . LYS A 1 90 ? 8.098 9.411 -0.193 1.00 89.06 90 LYS A O 1
ATOM 735 N N . VAL A 1 91 ? 9.222 9.814 1.714 1.00 87.50 91 VAL A N 1
ATOM 736 C CA . VAL A 1 91 ? 8.317 9.086 2.604 1.00 87.50 91 VAL A CA 1
ATOM 737 C C . VAL A 1 91 ? 7.641 10.096 3.519 1.00 87.50 91 VAL A C 1
ATOM 739 O O . VAL A 1 91 ? 8.298 10.959 4.102 1.00 87.50 91 VAL A O 1
ATOM 742 N N . SER A 1 92 ? 6.320 10.026 3.621 1.00 90.31 92 SER A N 1
ATOM 743 C CA . SER A 1 92 ? 5.531 10.913 4.474 1.00 90.31 92 SER A CA 1
ATOM 744 C C . SER A 1 92 ? 4.371 10.170 5.122 1.00 90.31 92 SER A C 1
ATOM 746 O O . SER A 1 92 ? 3.985 9.095 4.671 1.00 90.31 92 SER A O 1
ATOM 748 N N . MET A 1 93 ? 3.823 10.745 6.194 1.00 86.00 93 MET A N 1
ATOM 749 C CA . MET A 1 93 ? 2.671 10.197 6.900 1.00 86.00 93 MET A CA 1
ATOM 750 C C . MET A 1 93 ? 1.578 11.255 7.005 1.00 86.00 93 MET A C 1
ATOM 752 O O . MET A 1 93 ? 1.839 12.382 7.433 1.00 86.00 93 MET A O 1
ATOM 756 N N . LYS A 1 94 ? 0.351 10.899 6.627 1.00 87.62 94 LYS A N 1
ATOM 757 C CA . LYS A 1 94 ? -0.815 11.784 6.719 1.00 87.62 94 LYS A CA 1
ATOM 758 C C . LYS A 1 94 ? -2.047 10.950 7.039 1.00 87.62 94 LYS A C 1
ATOM 760 O O . LYS A 1 94 ? -2.286 9.965 6.369 1.00 87.62 94 LYS A O 1
ATOM 765 N N . ASN A 1 95 ? -2.829 11.331 8.049 1.00 90.31 95 ASN A N 1
ATOM 766 C CA . ASN A 1 95 ? -4.068 10.624 8.415 1.00 90.31 95 ASN A CA 1
ATOM 767 C C . ASN A 1 95 ? -3.896 9.101 8.634 1.00 90.31 95 ASN A C 1
ATOM 769 O O . ASN A 1 95 ? -4.792 8.332 8.307 1.00 90.31 95 ASN A O 1
ATOM 773 N N . ASN A 1 96 ? -2.761 8.671 9.200 1.00 82.00 96 ASN A N 1
ATOM 774 C CA . ASN A 1 96 ? -2.364 7.259 9.355 1.00 82.00 96 ASN A CA 1
ATOM 775 C C . ASN A 1 96 ? -2.079 6.504 8.043 1.00 82.00 96 ASN A C 1
ATOM 777 O O . ASN A 1 96 ? -1.954 5.283 8.053 1.00 82.00 96 ASN A O 1
ATOM 781 N N . GLU A 1 97 ? -1.925 7.215 6.931 1.00 82.69 97 GLU A N 1
ATOM 782 C CA . GLU A 1 97 ? -1.479 6.663 5.656 1.00 82.69 97 GLU A CA 1
ATOM 783 C C . GLU A 1 97 ? 0.025 6.890 5.509 1.00 82.69 97 GLU A C 1
ATOM 785 O O . GLU A 1 97 ? 0.512 8.018 5.656 1.00 82.69 97 GLU A O 1
ATOM 790 N N . LEU A 1 98 ? 0.762 5.816 5.218 1.00 82.38 98 LEU A N 1
ATOM 791 C CA . LEU A 1 98 ? 2.160 5.889 4.813 1.00 82.38 98 LEU A CA 1
ATOM 792 C C . LEU A 1 98 ? 2.210 6.121 3.302 1.00 82.38 98 LEU A C 1
ATOM 794 O O . LEU A 1 98 ? 1.773 5.279 2.521 1.00 82.38 98 LEU A O 1
ATOM 798 N N . ILE A 1 99 ? 2.746 7.266 2.897 1.00 85.81 99 ILE A N 1
ATOM 799 C CA . ILE A 1 99 ? 2.791 7.702 1.504 1.00 85.81 99 ILE A CA 1
ATOM 800 C C . ILE A 1 99 ? 4.247 7.687 1.044 1.00 85.81 99 ILE A C 1
ATOM 802 O O . ILE A 1 99 ? 5.081 8.415 1.589 1.00 85.81 99 ILE A O 1
ATOM 806 N N . VAL A 1 100 ? 4.537 6.884 0.018 1.00 84.12 100 VAL A N 1
ATOM 807 C CA . VAL A 1 100 ? 5.850 6.797 -0.636 1.00 84.12 100 VAL A CA 1
ATOM 808 C C . VAL A 1 100 ? 5.734 7.375 -2.043 1.00 84.12 100 VAL A C 1
ATOM 810 O O . VAL A 1 100 ? 4.890 6.947 -2.825 1.00 84.12 100 VAL A O 1
ATOM 813 N N . GLN A 1 101 ? 6.563 8.367 -2.358 1.00 85.62 101 GLN A N 1
ATOM 814 C CA . GLN A 1 101 ? 6.565 9.075 -3.638 1.00 85.62 101 GLN A CA 1
ATOM 815 C C . GLN A 1 101 ? 7.966 9.050 -4.242 1.00 85.62 101 GLN A C 1
ATOM 817 O O . GLN A 1 101 ? 8.943 9.341 -3.554 1.00 85.62 101 GLN A O 1
ATOM 822 N N . GLY A 1 102 ? 8.064 8.718 -5.527 1.00 81.88 102 GLY A N 1
ATOM 823 C CA . GLY A 1 102 ? 9.290 8.863 -6.305 1.00 81.88 102 GLY A CA 1
ATOM 824 C C . GLY A 1 102 ? 9.224 10.125 -7.161 1.00 81.88 102 GLY A C 1
ATOM 825 O O . GLY A 1 102 ? 8.348 10.233 -8.015 1.00 81.88 102 GLY A O 1
ATOM 826 N N . GLU A 1 103 ? 10.148 11.062 -6.961 1.00 76.56 103 GLU A N 1
ATOM 827 C CA . GLU A 1 103 ? 10.312 12.252 -7.806 1.00 76.56 103 GLU A CA 1
ATOM 828 C C . GLU A 1 103 ? 11.480 12.034 -8.780 1.00 76.56 103 GLU A C 1
ATOM 830 O O . GLU A 1 103 ? 12.530 11.516 -8.398 1.00 76.56 103 GLU A O 1
ATOM 835 N N . HIS A 1 104 ? 11.294 12.376 -10.057 1.00 60.75 104 HIS A N 1
ATOM 836 C CA . HIS A 1 104 ? 12.243 12.038 -11.121 1.00 60.75 104 HIS A CA 1
ATOM 837 C C . HIS A 1 104 ? 13.256 13.146 -11.414 1.00 60.75 104 HIS A C 1
ATOM 839 O O . HIS A 1 104 ? 12.856 14.327 -11.458 1.00 60.75 104 HIS A O 1
#